Protein AF-A0A821IGG0-F1 (afdb_monomer_lite)

Secondary structure (DSSP, 8-state):
----------------TTSTT---EEEEEEETTEEEEEEES--SS---HHHHHHHHHHHHHHHHHHH--S-HHHHHHHHHHHTTS--

Foldseek 3Di:
DDDDPPPPPDDDPPPPVQVPPFPKDKDWDQDPVGIDIDIDDDRSHDDDVVVVLVVVLVVQLVVCVVVDPDDSVVSSVVSVVVVVPPD

Radius of gyration: 17.82 Å; chains: 1; bounding box: 56×34×37 Å

Sequence (87 aa):
MQYSQQEHLYQSIENPAGDAGCRSFIYISIDSNGYKGSNYAEHNHPPNYQRTKRLLVLQKVKDRVLLEPTPVTRIIEDEYIKKQFEH

pLDDT: mean 70.76, std 18.77, range [28.94, 92.0]

Organism: NCBI:txid392032

Structure (mmCIF, N/CA/C/O backbone):
data_AF-A0A821IGG0-F1
#
_entry.id   AF-A0A821IGG0-F1
#
loop_
_atom_site.group_PDB
_atom_site.id
_atom_site.type_symbol
_atom_site.label_atom_id
_atom_site.label_alt_id
_atom_site.label_comp_id
_atom_site.label_asym_id
_atom_site.label_entity_id
_atom_site.label_seq_id
_atom_site.pdbx_PDB_ins_code
_atom_site.Cartn_x
_atom_site.Cartn_y
_atom_site.Cartn_z
_atom_site.occupancy
_atom_site.B_iso_or_equiv
_atom_site.auth_seq_id
_atom_site.auth_comp_id
_atom_site.auth_asym_id
_atom_site.auth_atom_id
_atom_site.pdbx_PDB_model_num
ATOM 1 N N . MET A 1 1 ? -35.064 -4.008 8.198 1.00 43.22 1 MET A N 1
ATOM 2 C CA . MET A 1 1 ? -33.852 -4.597 7.593 1.00 43.22 1 MET A CA 1
ATOM 3 C C . MET A 1 1 ? -33.827 -4.192 6.136 1.00 43.22 1 MET A C 1
ATOM 5 O O . MET A 1 1 ? -34.776 -4.544 5.455 1.00 43.22 1 MET A O 1
ATOM 9 N N . GLN A 1 2 ? -32.810 -3.466 5.674 1.00 30.44 2 GLN A N 1
ATOM 10 C CA . GLN A 1 2 ? -32.323 -3.555 4.293 1.00 30.44 2 GLN A CA 1
ATOM 11 C C . GLN A 1 2 ? -30.999 -2.794 4.195 1.00 30.44 2 GLN A C 1
ATOM 13 O O . GLN A 1 2 ? -30.895 -1.637 4.592 1.00 30.44 2 GLN A O 1
ATOM 18 N N . TYR A 1 3 ? -29.971 -3.537 3.797 1.00 28.94 3 TYR A N 1
ATOM 19 C CA . TYR A 1 3 ? -28.567 -3.162 3.827 1.00 28.94 3 TYR A CA 1
ATOM 20 C C . TYR A 1 3 ? -28.181 -2.259 2.650 1.00 28.94 3 TYR A C 1
ATOM 22 O O . TYR A 1 3 ? -28.543 -2.523 1.509 1.00 28.94 3 TYR A O 1
ATOM 30 N N . SER A 1 4 ? -27.390 -1.245 3.004 1.00 37.06 4 SER A N 1
ATOM 31 C CA . SER A 1 4 ? -26.226 -0.678 2.315 1.00 37.06 4 SER A CA 1
ATOM 32 C C . SER A 1 4 ? -26.304 -0.400 0.812 1.00 37.06 4 SER A C 1
ATOM 34 O O . SER A 1 4 ? -26.145 -1.290 -0.023 1.00 37.06 4 SER A O 1
ATOM 36 N N . GLN A 1 5 ? -26.330 0.894 0.492 1.00 36.94 5 GLN A N 1
ATOM 37 C CA . GLN A 1 5 ? -25.684 1.427 -0.702 1.00 36.94 5 GLN A CA 1
ATOM 38 C C . GLN A 1 5 ? -24.187 1.077 -0.623 1.00 36.94 5 GLN A C 1
ATOM 40 O O . GLN A 1 5 ? -23.426 1.706 0.106 1.00 36.94 5 GLN A O 1
ATOM 45 N N . GLN A 1 6 ? -23.775 0.005 -1.300 1.00 34.88 6 GLN A N 1
ATOM 46 C CA . GLN A 1 6 ? -22.367 -0.243 -1.581 1.00 34.88 6 GLN A CA 1
ATOM 47 C C . GLN A 1 6 ? -21.940 0.796 -2.614 1.00 34.88 6 GLN A C 1
ATOM 49 O O . GLN A 1 6 ? -22.281 0.698 -3.791 1.00 34.88 6 GLN A O 1
ATOM 54 N N . GLU A 1 7 ? -21.235 1.827 -2.160 1.00 36.56 7 GLU A N 1
ATOM 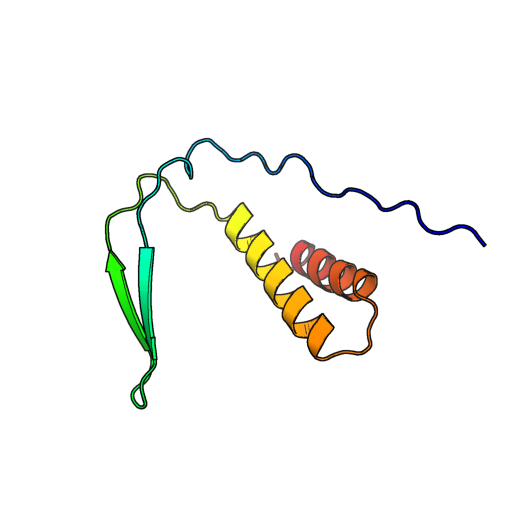55 C CA . GLU A 1 7 ? -20.539 2.754 -3.039 1.00 36.56 7 GLU A CA 1
ATOM 56 C C . GLU A 1 7 ? -19.461 1.973 -3.792 1.00 36.56 7 GLU A C 1
ATOM 58 O O . GLU A 1 7 ? -18.416 1.596 -3.260 1.00 36.56 7 GLU A O 1
ATOM 63 N N . HIS A 1 8 ? -19.750 1.680 -5.056 1.00 35.00 8 HIS A N 1
ATOM 64 C CA . HIS A 1 8 ? -18.781 1.186 -6.016 1.00 35.00 8 HIS A CA 1
ATOM 65 C C . HIS A 1 8 ? -17.766 2.301 -6.303 1.00 35.00 8 HIS A C 1
ATOM 67 O O . HIS A 1 8 ? -17.843 2.984 -7.321 1.00 35.00 8 HIS A O 1
ATOM 73 N N . LEU A 1 9 ? -16.779 2.478 -5.421 1.00 32.78 9 LEU A N 1
ATOM 74 C CA . LEU A 1 9 ? -15.604 3.315 -5.673 1.00 32.78 9 LEU A CA 1
ATOM 75 C C . LEU A 1 9 ? -14.587 2.552 -6.545 1.00 32.78 9 LEU A C 1
ATOM 77 O O . LEU A 1 9 ? -13.421 2.384 -6.199 1.00 32.78 9 LEU A O 1
ATOM 81 N N . TYR A 1 10 ? -15.059 2.020 -7.671 1.00 40.66 10 TYR A N 1
ATOM 82 C CA . TYR A 1 10 ? -14.261 1.291 -8.652 1.00 40.66 10 TYR A CA 1
ATOM 83 C C . TYR A 1 10 ? -14.562 1.855 -10.036 1.00 40.66 10 TYR A C 1
ATOM 85 O O . TYR A 1 10 ? -15.200 1.198 -10.849 1.00 40.66 10 TYR A O 1
ATOM 93 N N . GLN A 1 11 ? -14.106 3.073 -10.335 1.00 37.81 11 GLN A N 1
ATOM 94 C CA . GLN A 1 11 ? -13.842 3.423 -11.729 1.00 37.81 11 GLN A CA 1
ATOM 95 C C . GLN A 1 11 ? -12.945 4.645 -11.893 1.00 37.81 11 GLN A C 1
ATOM 97 O O . GLN A 1 11 ? -12.959 5.581 -11.102 1.00 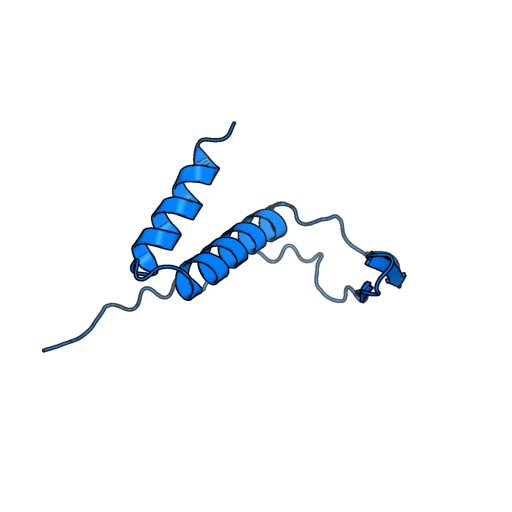37.81 11 GLN A O 1
ATOM 102 N N . SER A 1 12 ? -12.146 4.565 -12.958 1.00 33.88 12 SER A N 1
ATOM 103 C CA . SER A 1 12 ? -11.217 5.565 -13.484 1.00 33.88 12 SER A CA 1
ATOM 104 C C . SER A 1 12 ? -10.071 5.979 -12.560 1.00 33.88 12 SER A C 1
ATOM 106 O O . SER A 1 12 ? -9.863 7.153 -12.274 1.00 33.88 12 SER A O 1
ATOM 108 N N . ILE A 1 13 ? -9.216 5.025 -12.188 1.00 42.53 13 ILE A N 1
ATOM 109 C CA . ILE A 1 13 ? -7.793 5.366 -12.224 1.00 42.53 13 ILE A CA 1
ATOM 110 C C . ILE A 1 13 ? -7.457 5.327 -13.705 1.00 42.53 13 ILE A C 1
ATOM 112 O O . ILE A 1 13 ? -7.413 4.245 -14.285 1.00 42.53 13 ILE A O 1
ATOM 116 N N . GLU A 1 14 ? -7.330 6.495 -14.327 1.00 43.16 14 GLU A N 1
ATOM 117 C CA . GLU A 1 14 ? -6.631 6.618 -15.599 1.00 43.16 14 GLU A CA 1
ATOM 118 C C . GLU A 1 14 ? -5.367 5.7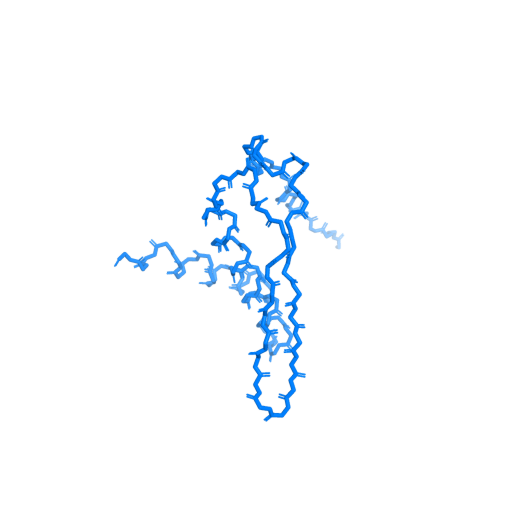64 -15.471 1.00 43.16 14 GLU A C 1
ATOM 120 O O . GLU A 1 14 ? -4.493 6.052 -14.655 1.00 43.16 14 GLU A O 1
ATOM 125 N N . ASN A 1 15 ? -5.324 4.635 -16.174 1.00 46.91 15 ASN A N 1
ATOM 126 C CA . ASN A 1 15 ? -4.064 4.007 -16.500 1.00 46.91 15 ASN A CA 1
ATOM 127 C C . ASN A 1 15 ? -3.537 4.895 -17.623 1.00 46.91 15 ASN A C 1
ATOM 129 O O . ASN A 1 15 ? -3.974 4.697 -18.763 1.00 46.91 15 ASN A O 1
ATOM 133 N N . PRO A 1 16 ? -2.669 5.900 -17.365 1.00 48.84 16 PRO A N 1
ATOM 134 C CA . PRO A 1 16 ? -1.900 6.439 -18.468 1.00 48.84 16 PRO A CA 1
ATOM 135 C C . PRO A 1 16 ? -1.233 5.221 -19.099 1.00 48.84 16 PRO A C 1
ATOM 137 O O . PRO A 1 16 ? -0.765 4.336 -18.383 1.00 48.84 16 PRO A O 1
ATOM 140 N N . ALA A 1 17 ? -1.272 5.129 -20.420 1.00 50.94 17 ALA A N 1
ATOM 141 C CA . ALA A 1 17 ? -0.924 3.948 -21.206 1.00 50.94 17 ALA A CA 1
ATOM 142 C C . ALA A 1 17 ? 0.509 3.378 -20.995 1.00 50.94 17 ALA A C 1
ATOM 144 O O . ALA A 1 17 ? 0.939 2.530 -21.766 1.00 50.94 17 ALA A O 1
ATOM 145 N N . GLY A 1 18 ? 1.253 3.821 -19.975 1.00 54.03 18 GLY A N 1
ATOM 146 C CA . GLY A 1 18 ? 2.630 3.454 -19.664 1.00 54.03 18 GLY A CA 1
ATOM 147 C C . GLY A 1 18 ? 2.827 2.105 -18.965 1.00 54.03 18 GLY A C 1
ATOM 148 O O . GLY A 1 18 ? 3.846 1.474 -19.204 1.00 54.03 18 GLY A O 1
ATOM 149 N N . ASP A 1 19 ? 1.884 1.599 -18.163 1.00 60.38 19 ASP A N 1
ATOM 150 C CA . ASP A 1 19 ? 2.103 0.317 -17.456 1.00 60.38 19 ASP A CA 1
ATOM 151 C C . ASP A 1 19 ? 1.839 -0.909 -18.367 1.00 60.38 19 ASP A C 1
ATOM 153 O O . ASP A 1 19 ? 2.245 -2.034 -18.058 1.00 60.38 19 ASP A O 1
ATOM 157 N N . ALA A 1 20 ? 1.157 -0.715 -19.503 1.00 66.19 20 ALA A N 1
ATOM 158 C CA . ALA A 1 20 ? 0.768 -1.795 -20.404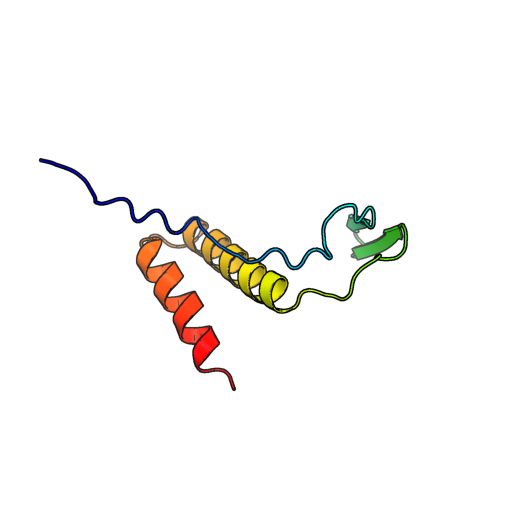 1.00 66.19 20 ALA A CA 1
ATOM 159 C C . ALA A 1 20 ? 2.002 -2.444 -21.056 1.00 66.19 20 ALA A C 1
ATOM 161 O O . ALA A 1 20 ? 2.716 -1.833 -21.848 1.00 66.19 20 ALA A O 1
ATOM 162 N N . GLY A 1 21 ? 2.247 -3.713 -20.726 1.00 70.94 21 GLY A N 1
ATOM 163 C CA . GLY A 1 21 ? 3.357 -4.485 -21.289 1.00 70.94 21 GLY A CA 1
ATOM 164 C C . GLY A 1 21 ? 4.706 -4.284 -20.596 1.00 70.94 21 GLY A C 1
ATOM 165 O O . GLY A 1 21 ? 5.702 -4.806 -21.099 1.00 70.94 21 GLY A O 1
ATOM 166 N N . CYS A 1 22 ? 4.761 -3.597 -19.448 1.00 76.50 22 CYS A N 1
ATOM 167 C CA . CYS A 1 22 ? 5.974 -3.567 -18.634 1.00 76.50 22 CYS A CA 1
ATOM 168 C C . CYS A 1 22 ? 6.279 -4.966 -18.082 1.00 76.50 22 CYS A C 1
ATOM 170 O O . CYS A 1 22 ? 5.442 -5.587 -17.428 1.00 76.50 22 CYS A O 1
ATOM 172 N N . ARG A 1 23 ? 7.485 -5.468 -18.365 1.00 78.44 23 ARG A N 1
ATOM 173 C CA . ARG A 1 23 ? 7.973 -6.780 -17.903 1.00 78.44 23 ARG A CA 1
ATOM 174 C C . ARG A 1 23 ? 9.095 -6.663 -16.872 1.00 78.44 23 ARG A C 1
ATOM 176 O O . ARG A 1 23 ? 9.721 -7.670 -16.557 1.00 78.44 23 ARG A O 1
ATOM 183 N N . SER A 1 24 ? 9.359 -5.452 -16.381 1.00 77.50 24 SER A N 1
ATOM 184 C CA . SER A 1 24 ? 10.306 -5.242 -15.289 1.00 77.50 24 SER A CA 1
ATOM 185 C C . SER A 1 24 ? 9.757 -5.866 -14.008 1.00 77.50 24 SER A C 1
ATOM 187 O O . SER A 1 24 ? 8.582 -5.689 -13.670 1.00 77.50 24 SER A O 1
ATOM 189 N N . PHE A 1 25 ? 10.607 -6.597 -13.296 1.00 78.19 25 PHE A N 1
ATOM 190 C CA . PHE A 1 25 ? 10.305 -7.123 -11.972 1.00 78.19 25 PHE A CA 1
ATOM 191 C C . PHE A 1 25 ? 11.537 -7.040 -11.075 1.00 78.19 25 PHE A C 1
ATOM 193 O O . PHE A 1 25 ? 12.678 -6.997 -11.536 1.00 78.19 25 PHE A O 1
ATOM 200 N N . ILE A 1 26 ? 11.290 -7.031 -9.769 1.00 78.50 26 ILE A N 1
ATOM 201 C CA . ILE A 1 26 ? 12.336 -7.031 -8.751 1.00 78.50 26 ILE A CA 1
ATOM 202 C C . ILE A 1 26 ? 12.285 -8.380 -8.050 1.00 78.50 26 ILE A C 1
ATOM 204 O O . ILE A 1 26 ? 11.226 -8.796 -7.576 1.00 78.50 26 ILE A O 1
ATOM 208 N N . TYR A 1 27 ? 13.425 -9.059 -7.980 1.00 75.81 27 TYR A N 1
ATOM 209 C CA . TYR A 1 27 ? 13.587 -10.212 -7.109 1.00 75.81 27 TYR A CA 1
ATOM 210 C C . TYR A 1 27 ? 14.116 -9.737 -5.761 1.00 75.81 27 TYR A C 1
ATOM 212 O O . TYR A 1 27 ? 15.130 -9.044 -5.699 1.00 75.81 27 TYR A O 1
ATOM 220 N N . ILE A 1 28 ? 13.419 -10.109 -4.692 1.00 81.94 28 ILE A N 1
ATOM 221 C CA . ILE A 1 28 ? 13.765 -9.749 -3.321 1.00 81.94 28 ILE A CA 1
ATOM 222 C C . ILE A 1 28 ? 13.973 -11.038 -2.527 1.00 81.94 28 ILE A C 1
ATOM 224 O O . ILE A 1 28 ? 13.026 -11.803 -2.347 1.00 81.94 28 ILE A O 1
ATOM 228 N N . SER A 1 29 ? 15.189 -11.261 -2.026 1.00 79.81 29 SER A N 1
ATOM 229 C CA . SER A 1 29 ? 15.483 -12.322 -1.056 1.00 79.81 29 SER A CA 1
ATOM 230 C C . SER A 1 29 ? 15.802 -11.719 0.306 1.00 79.81 29 SER A C 1
ATOM 232 O O . SER A 1 29 ? 16.580 -10.766 0.396 1.00 79.81 29 SER A O 1
ATOM 234 N N . ILE A 1 30 ? 15.227 -12.301 1.356 1.00 85.44 30 ILE A N 1
ATOM 235 C CA . ILE A 1 30 ? 15.470 -11.909 2.745 1.00 85.44 30 ILE A CA 1
ATOM 236 C C . ILE A 1 30 ? 16.221 -13.053 3.422 1.00 85.44 30 ILE A C 1
ATOM 238 O O . ILE A 1 30 ? 15.719 -14.177 3.466 1.00 85.44 30 ILE A O 1
ATOM 242 N N . ASP A 1 31 ? 17.417 -12.763 3.930 1.00 83.31 31 ASP A N 1
ATOM 243 C CA . ASP A 1 31 ? 18.221 -13.689 4.728 1.00 83.31 31 ASP A CA 1
ATOM 244 C C . ASP A 1 31 ? 18.618 -13.054 6.075 1.00 83.31 31 ASP A C 1
ATOM 246 O O . ASP A 1 31 ? 18.237 -11.925 6.394 1.00 83.31 31 ASP A O 1
ATOM 250 N N . SER A 1 32 ? 19.364 -13.790 6.904 1.00 80.62 32 SER A N 1
ATOM 251 C CA . SER A 1 32 ? 19.812 -13.319 8.223 1.00 80.62 32 SER A CA 1
ATOM 252 C C . SER A 1 32 ? 20.733 -12.093 8.172 1.00 80.62 32 SER A C 1
ATOM 254 O O . SER A 1 32 ? 20.938 -11.451 9.198 1.00 80.62 32 SER A O 1
ATOM 256 N N . ASN A 1 33 ? 21.290 -11.768 7.002 1.00 79.69 33 ASN A N 1
ATOM 257 C CA . ASN A 1 33 ? 22.157 -10.616 6.768 1.00 79.69 33 ASN A CA 1
ATOM 258 C C . ASN A 1 33 ? 21.403 -9.438 6.121 1.00 79.69 33 ASN A C 1
ATOM 260 O O . ASN A 1 33 ? 22.019 -8.416 5.813 1.00 79.69 33 ASN A O 1
ATOM 264 N N . GLY A 1 34 ? 20.084 -9.555 5.933 1.00 76.81 34 GLY A N 1
ATOM 265 C CA . GLY A 1 34 ? 19.207 -8.481 5.479 1.00 76.81 34 GLY A CA 1
ATOM 266 C C . GLY A 1 34 ? 18.565 -8.732 4.113 1.00 76.81 34 GLY A C 1
ATOM 267 O O . GLY A 1 34 ? 18.292 -9.860 3.706 1.00 76.81 34 GLY A O 1
ATOM 268 N N . TYR A 1 35 ? 18.258 -7.636 3.421 1.00 77.31 35 TYR A N 1
ATOM 269 C CA . TYR A 1 35 ? 17.596 -7.627 2.118 1.00 77.31 35 TYR A CA 1
ATOM 270 C C . TYR A 1 35 ? 18.627 -7.624 0.982 1.00 77.31 35 TYR A C 1
ATOM 272 O O . TYR A 1 35 ? 19.506 -6.760 0.941 1.00 77.31 35 TYR A O 1
ATOM 280 N N . LYS A 1 36 ? 18.474 -8.537 0.016 1.00 70.94 36 LYS A N 1
ATOM 281 C CA . LYS A 1 36 ? 19.148 -8.466 -1.288 1.00 70.94 36 LYS A CA 1
ATOM 282 C C . LYS A 1 36 ? 18.106 -8.361 -2.393 1.00 70.94 36 LYS A C 1
ATOM 284 O O . LYS A 1 36 ? 17.228 -9.215 -2.506 1.00 70.94 36 LYS A O 1
ATOM 289 N N . GLY A 1 37 ? 18.225 -7.311 -3.199 1.00 70.56 37 GLY A N 1
ATOM 290 C CA . GLY A 1 37 ? 17.368 -7.068 -4.351 1.00 70.56 37 GLY A CA 1
ATOM 291 C C . GLY A 1 37 ? 18.149 -7.097 -5.655 1.00 70.56 37 GLY A C 1
ATOM 292 O O . GLY A 1 37 ? 19.263 -6.576 -5.717 1.00 70.56 37 GLY A O 1
ATOM 293 N N . SER A 1 38 ? 17.555 -7.661 -6.701 1.00 70.12 38 SER A N 1
ATOM 294 C CA . SER A 1 38 ? 18.027 -7.503 -8.076 1.00 70.12 38 SER A CA 1
ATOM 295 C C . SER A 1 38 ? 16.883 -7.047 -8.977 1.00 70.12 38 SER A C 1
ATOM 297 O O . SER A 1 38 ? 15.761 -7.549 -8.895 1.00 70.12 38 SER A O 1
ATOM 299 N N . ASN A 1 39 ? 17.174 -6.068 -9.833 1.00 71.31 39 ASN A N 1
ATOM 300 C CA . ASN A 1 39 ? 16.238 -5.592 -10.845 1.00 71.31 39 ASN A CA 1
ATOM 301 C C . ASN A 1 39 ? 16.450 -6.402 -12.119 1.00 71.31 39 ASN A C 1
ATOM 303 O O . ASN A 1 39 ? 17.586 -6.535 -12.583 1.00 71.31 39 ASN A O 1
ATOM 307 N N . TYR A 1 40 ? 15.367 -6.924 -12.686 1.00 63.72 40 TYR A N 1
ATOM 308 C CA . TYR A 1 40 ? 15.407 -7.626 -13.957 1.00 63.72 40 TYR A CA 1
ATOM 309 C C . TYR A 1 40 ? 14.625 -6.834 -15.004 1.00 63.72 40 TYR A C 1
ATOM 311 O O . TYR A 1 40 ? 13.414 -6.662 -14.880 1.00 63.72 40 TYR A O 1
ATOM 319 N N . ALA A 1 41 ? 15.347 -6.407 -16.044 1.00 72.38 41 ALA A N 1
ATOM 320 C CA . ALA A 1 41 ? 14.893 -5.558 -17.147 1.00 72.38 41 ALA A CA 1
ATOM 321 C C . ALA A 1 41 ? 14.597 -4.090 -16.783 1.00 72.38 41 ALA A C 1
ATOM 323 O O . ALA A 1 41 ? 14.261 -3.738 -15.655 1.00 72.38 41 ALA A O 1
ATOM 324 N N . GLU A 1 42 ? 14.748 -3.218 -17.779 1.00 79.94 42 GLU A N 1
ATOM 325 C CA . GLU A 1 42 ? 14.433 -1.796 -17.658 1.00 79.94 42 GLU A CA 1
ATOM 326 C C . GLU A 1 42 ? 12.925 -1.554 -17.798 1.00 79.94 42 GLU A C 1
ATOM 328 O O . GLU A 1 42 ? 12.217 -2.264 -18.519 1.00 79.94 42 GLU A O 1
ATOM 333 N N . HIS A 1 43 ? 12.422 -0.527 -17.111 1.00 79.56 43 HIS A N 1
ATOM 334 C CA . HIS A 1 43 ? 11.048 -0.076 -17.296 1.00 79.56 43 HIS A CA 1
ATOM 335 C C . HIS A 1 43 ? 10.911 0.640 -18.642 1.00 79.56 43 HIS A C 1
ATOM 337 O O . HIS A 1 43 ? 11.709 1.506 -18.984 1.00 79.56 43 HIS A O 1
ATOM 343 N N . ASN A 1 44 ? 9.844 0.335 -19.375 1.00 82.50 44 ASN A N 1
ATOM 344 C CA . ASN A 1 44 ? 9.472 1.029 -20.610 1.00 82.50 44 ASN A CA 1
ATOM 345 C C . ASN A 1 44 ? 8.597 2.272 -20.357 1.00 82.50 44 ASN A C 1
ATOM 347 O O . ASN A 1 44 ? 8.000 2.810 -21.287 1.00 82.50 44 ASN A O 1
ATOM 351 N N . HIS A 1 45 ? 8.490 2.712 -19.104 1.00 79.50 45 HIS A N 1
ATOM 352 C CA . HIS A 1 45 ? 7.657 3.832 -18.694 1.00 79.50 45 HIS A CA 1
ATOM 353 C C . HIS A 1 45 ? 8.284 4.584 -17.516 1.00 79.50 45 HIS A C 1
ATOM 355 O O . HIS A 1 45 ? 9.038 4.000 -16.731 1.00 79.50 45 HIS A O 1
ATOM 361 N N . PRO A 1 46 ? 7.954 5.876 -17.344 1.00 80.81 46 PRO A N 1
ATOM 362 C CA . PRO A 1 46 ? 8.337 6.607 -16.149 1.00 80.81 46 PRO A CA 1
ATOM 363 C C . PRO A 1 46 ? 7.590 6.078 -14.909 1.00 80.81 46 PRO A C 1
ATOM 365 O O . PRO A 1 46 ? 6.507 5.492 -15.029 1.00 80.81 46 PRO A O 1
ATOM 368 N N . PRO A 1 47 ? 8.121 6.303 -13.695 1.00 79.56 47 PRO A N 1
ATOM 369 C CA . PRO A 1 47 ? 7.428 5.949 -12.462 1.00 79.56 47 PRO A CA 1
ATOM 370 C C . PRO A 1 47 ? 6.073 6.660 -12.328 1.00 79.56 47 PRO A C 1
ATOM 372 O O . PRO A 1 47 ? 5.977 7.881 -12.460 1.00 79.56 47 PRO A O 1
ATOM 375 N N . ASN A 1 48 ? 5.023 5.911 -11.984 1.00 82.56 48 ASN A N 1
ATOM 376 C CA . ASN A 1 48 ? 3.709 6.478 -11.683 1.00 82.56 48 ASN A CA 1
ATOM 377 C C . ASN A 1 48 ? 3.582 6.798 -10.183 1.00 82.56 48 ASN A C 1
ATOM 379 O O . ASN A 1 48 ? 3.057 6.010 -9.391 1.00 82.56 48 ASN A O 1
ATOM 383 N N . TYR A 1 49 ? 4.052 7.981 -9.780 1.00 80.56 49 TYR A N 1
ATOM 384 C CA . TYR A 1 49 ? 4.045 8.401 -8.374 1.00 80.56 49 TYR A CA 1
ATOM 385 C C . TYR A 1 49 ? 2.641 8.524 -7.768 1.00 80.56 49 TYR A C 1
ATOM 387 O O . TYR A 1 49 ? 2.477 8.312 -6.565 1.00 80.56 49 TYR A O 1
ATOM 395 N N . GLN A 1 50 ? 1.618 8.835 -8.570 1.00 79.00 50 GLN A N 1
ATOM 396 C CA . GLN A 1 50 ? 0.237 8.885 -8.083 1.00 79.00 50 GLN A CA 1
ATOM 397 C C . GLN A 1 50 ? -0.255 7.490 -7.693 1.00 79.00 50 GLN A C 1
ATOM 399 O O . GLN A 1 50 ? -0.804 7.307 -6.603 1.00 79.00 50 GLN A O 1
ATOM 404 N N . ARG A 1 51 ? 0.007 6.488 -8.542 1.00 80.38 51 ARG A N 1
ATOM 405 C CA . ARG A 1 51 ? -0.287 5.085 -8.242 1.00 80.38 51 ARG A CA 1
ATOM 406 C C . ARG A 1 51 ? 0.475 4.618 -7.004 1.00 80.38 51 ARG A C 1
ATOM 408 O O . ARG A 1 51 ? -0.143 4.053 -6.106 1.00 80.38 51 ARG A O 1
ATOM 415 N N . THR A 1 52 ? 1.767 4.930 -6.897 1.00 81.75 52 THR A N 1
ATOM 416 C CA . THR A 1 52 ? 2.573 4.602 -5.709 1.00 81.75 52 THR A CA 1
ATOM 417 C C . THR A 1 52 ? 1.976 5.194 -4.433 1.00 81.75 52 THR A C 1
ATOM 419 O O . THR A 1 52 ? 1.779 4.476 -3.454 1.00 81.75 52 THR A O 1
ATOM 422 N N . LYS A 1 53 ? 1.615 6.486 -4.434 1.00 82.12 53 LYS A N 1
ATOM 423 C CA . LYS A 1 53 ? 1.001 7.139 -3.265 1.00 82.12 53 LYS A CA 1
ATOM 424 C C . LYS A 1 53 ? -0.298 6.452 -2.836 1.00 82.12 53 LYS A C 1
ATOM 426 O O . LYS A 1 53 ? -0.487 6.250 -1.636 1.00 82.12 53 LYS A O 1
ATOM 431 N N . ARG A 1 54 ? -1.151 6.072 -3.795 1.00 81.81 54 ARG A N 1
ATOM 432 C CA . ARG A 1 54 ? -2.412 5.351 -3.543 1.00 81.81 54 ARG A CA 1
ATOM 433 C C . ARG A 1 54 ? -2.168 3.952 -2.979 1.00 81.81 54 ARG A C 1
ATOM 435 O O . ARG A 1 54 ? -2.776 3.599 -1.975 1.00 81.81 54 ARG A O 1
ATOM 442 N N . LEU A 1 55 ? -1.240 3.190 -3.561 1.00 84.12 55 LEU A N 1
ATOM 443 C CA . LEU A 1 55 ? -0.878 1.856 -3.065 1.00 84.12 55 LEU A CA 1
ATOM 444 C C . LEU A 1 55 ? -0.341 1.905 -1.630 1.00 84.12 55 LEU A C 1
ATOM 446 O O . LEU A 1 55 ? -0.706 1.062 -0.819 1.00 84.12 55 LEU A O 1
ATOM 450 N N . LEU A 1 56 ? 0.451 2.925 -1.286 1.00 85.44 56 LEU A N 1
ATOM 451 C CA . LEU A 1 56 ? 0.923 3.121 0.088 1.00 85.44 56 LEU A CA 1
ATOM 452 C C . LEU A 1 56 ? -0.222 3.393 1.072 1.00 85.44 56 LEU A C 1
ATOM 454 O O . LEU A 1 56 ? -0.174 2.906 2.196 1.00 85.44 56 LEU A O 1
ATOM 458 N N . VAL A 1 57 ? -1.242 4.165 0.676 1.00 85.69 57 VAL A N 1
ATOM 459 C CA . VAL A 1 57 ? -2.436 4.378 1.517 1.00 85.69 57 VAL A CA 1
ATOM 460 C C . VAL A 1 57 ? -3.186 3.064 1.710 1.00 85.69 57 VAL A C 1
ATOM 462 O O . VAL A 1 57 ? -3.493 2.701 2.839 1.00 85.69 57 VAL A O 1
ATOM 465 N N . LEU A 1 58 ? -3.414 2.310 0.631 1.00 85.94 58 LEU A N 1
ATOM 466 C CA . LEU A 1 58 ? -4.088 1.012 0.707 1.00 85.94 58 LEU A CA 1
ATOM 467 C C . LEU A 1 58 ? -3.340 0.016 1.598 1.00 85.94 58 LEU A C 1
ATOM 469 O O . LEU A 1 58 ? -3.976 -0.697 2.370 1.00 85.94 58 LEU A O 1
ATOM 473 N N . GLN A 1 59 ? -2.007 -0.010 1.526 1.00 88.06 59 GLN A N 1
ATOM 474 C CA . GLN A 1 59 ? -1.195 -0.861 2.391 1.00 88.06 59 GLN A CA 1
ATOM 475 C C . GLN A 1 59 ? -1.377 -0.486 3.868 1.00 88.06 59 GLN A C 1
ATOM 477 O O . GLN A 1 59 ? -1.671 -1.362 4.673 1.00 88.06 59 GLN A O 1
ATOM 482 N N . LYS A 1 60 ? -1.316 0.809 4.213 1.00 87.25 60 LYS A N 1
ATOM 483 C CA . LYS A 1 60 ? -1.553 1.271 5.592 1.00 87.25 60 LYS A CA 1
ATOM 484 C C . LYS A 1 60 ? -2.951 0.922 6.098 1.00 87.25 60 LYS A C 1
ATOM 486 O O . LYS A 1 60 ? -3.091 0.455 7.224 1.00 87.25 60 LYS A O 1
ATOM 491 N N . VAL A 1 61 ? -3.979 1.114 5.268 1.00 87.94 61 VAL A N 1
ATOM 492 C CA . VAL A 1 61 ? -5.356 0.729 5.613 1.00 87.94 61 VAL A CA 1
ATOM 493 C C . VAL A 1 61 ? -5.427 -0.771 5.892 1.00 87.94 61 VAL A C 1
ATOM 495 O O . VAL A 1 61 ? -5.989 -1.174 6.906 1.00 87.94 61 VAL A O 1
ATOM 498 N N . LYS A 1 62 ? -4.824 -1.601 5.032 1.00 89.31 62 LYS A N 1
ATOM 499 C CA . LYS A 1 62 ? -4.791 -3.058 5.207 1.00 89.31 62 LYS A CA 1
ATOM 500 C C . LYS A 1 62 ? -4.106 -3.458 6.515 1.00 89.31 62 LYS A C 1
ATOM 502 O O . LYS A 1 62 ? -4.646 -4.293 7.234 1.00 89.31 62 LYS A O 1
ATOM 507 N N . ASP A 1 63 ? -2.963 -2.855 6.826 1.00 92.00 63 ASP A N 1
ATOM 508 C CA . ASP A 1 63 ? -2.217 -3.146 8.053 1.00 92.00 63 ASP A CA 1
ATOM 509 C C . ASP A 1 63 ? -3.039 -2.778 9.298 1.00 92.00 63 ASP A C 1
ATOM 511 O O . ASP A 1 63 ? -3.140 -3.570 10.233 1.00 92.00 63 ASP A O 1
ATOM 515 N N . ARG A 1 64 ? -3.705 -1.616 9.286 1.00 91.69 64 ARG A N 1
ATOM 516 C CA . ARG A 1 64 ? -4.532 -1.150 10.410 1.00 91.69 64 ARG A CA 1
ATOM 517 C C . ARG A 1 64 ? -5.799 -1.973 10.604 1.00 91.69 64 ARG A C 1
ATOM 519 O O . ARG A 1 64 ? -6.119 -2.309 11.735 1.00 91.69 64 ARG A O 1
ATOM 526 N N . VAL A 1 65 ? -6.492 -2.357 9.530 1.00 91.81 65 VAL A N 1
ATOM 527 C CA . VAL A 1 65 ? -7.707 -3.195 9.619 1.00 91.81 65 VAL A CA 1
ATOM 528 C C . VAL A 1 65 ? -7.422 -4.547 10.283 1.00 91.81 65 VAL A C 1
ATOM 530 O O . VAL A 1 65 ? -8.299 -5.106 10.934 1.00 91.81 65 VAL A O 1
ATOM 533 N N . LEU A 1 66 ? -6.208 -5.083 10.129 1.00 88.38 66 LEU A N 1
ATOM 534 C CA . LEU A 1 66 ? -5.811 -6.349 10.753 1.00 88.38 66 LEU A CA 1
ATOM 535 C C . LEU A 1 66 ? -5.430 -6.208 12.234 1.00 88.38 66 LEU A C 1
ATOM 537 O O . LEU A 1 66 ? -5.456 -7.201 12.958 1.00 88.38 66 LEU A O 1
ATOM 541 N N . LEU A 1 67 ? -5.052 -5.006 12.676 1.00 91.88 67 LEU A N 1
ATOM 542 C CA . LEU A 1 67 ? -4.510 -4.745 14.014 1.00 91.88 67 LEU A CA 1
ATOM 543 C C . LEU A 1 67 ? -5.493 -4.018 14.934 1.00 91.88 67 LEU A C 1
ATOM 545 O O . LEU A 1 67 ? -5.398 -4.133 16.155 1.00 91.88 67 LEU A O 1
ATOM 549 N N . GLU A 1 68 ? -6.426 -3.263 14.364 1.00 90.75 68 GLU A N 1
ATOM 550 C CA . GLU A 1 68 ? -7.348 -2.406 15.093 1.00 90.75 68 GLU A CA 1
ATOM 551 C C . GLU A 1 68 ? -8.791 -2.908 14.949 1.00 90.75 68 GLU A C 1
ATOM 553 O O . GLU A 1 68 ? -9.214 -3.279 13.856 1.00 90.75 68 GLU A O 1
ATOM 558 N N . PRO A 1 69 ? -9.610 -2.834 16.014 1.00 90.75 69 PRO A N 1
ATOM 559 C CA . PRO A 1 69 ? -11.049 -3.078 15.917 1.00 90.75 69 PRO A CA 1
ATOM 560 C C . PRO A 1 69 ? -11.806 -1.916 15.241 1.00 90.75 69 PRO A C 1
ATOM 562 O O . PRO A 1 69 ? -13.029 -1.966 15.106 1.00 90.75 69 PRO A O 1
ATOM 565 N N . THR A 1 70 ? -11.102 -0.845 14.857 1.00 91.31 70 THR A N 1
ATOM 566 C CA . THR A 1 70 ? -11.665 0.341 14.210 1.00 91.31 70 THR A CA 1
ATOM 567 C C . THR A 1 70 ? -12.331 -0.038 12.879 1.00 91.31 70 THR A C 1
ATOM 569 O O . THR A 1 70 ? -11.725 -0.741 12.068 1.00 91.31 70 THR A O 1
ATOM 572 N N . PRO A 1 71 ? -13.555 0.444 12.588 1.00 91.50 71 PRO A N 1
ATOM 573 C CA . PRO A 1 71 ? -14.201 0.195 11.303 1.00 91.50 71 PRO A CA 1
ATOM 574 C C . PRO A 1 71 ? -13.353 0.674 10.118 1.00 91.50 71 PRO A C 1
ATOM 576 O O . PRO A 1 71 ? -12.814 1.782 10.136 1.00 91.50 71 PRO A O 1
ATOM 579 N N . VAL A 1 72 ? -13.302 -0.128 9.049 1.00 85.94 72 VAL A N 1
ATOM 580 C CA . VAL A 1 72 ? -12.486 0.153 7.852 1.00 85.94 72 VAL A CA 1
ATOM 581 C C . VAL A 1 72 ? -12.762 1.528 7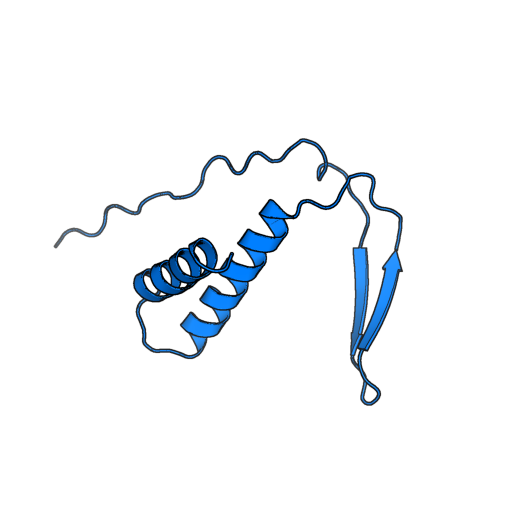.235 1.00 85.94 72 VAL A C 1
ATOM 583 O O . VAL A 1 72 ? -11.839 2.183 6.766 1.00 85.94 72 VAL A O 1
ATOM 586 N N . THR A 1 73 ? -14.007 2.003 7.282 1.00 87.75 73 THR A N 1
ATOM 587 C CA . THR A 1 73 ? -14.397 3.321 6.760 1.00 87.75 73 THR A CA 1
ATOM 588 C C . THR A 1 73 ? -13.688 4.459 7.491 1.00 87.75 73 THR A C 1
ATOM 590 O O . THR A 1 73 ? -13.157 5.356 6.844 1.00 87.75 73 THR A O 1
ATOM 593 N N . ARG A 1 74 ? -13.577 4.380 8.823 1.00 86.81 74 ARG A N 1
ATOM 594 C CA . ARG A 1 74 ? -12.840 5.359 9.637 1.00 86.81 74 ARG A CA 1
ATOM 595 C C . ARG A 1 74 ? -11.338 5.303 9.391 1.00 86.81 74 ARG A C 1
ATOM 597 O O . ARG A 1 74 ? -10.699 6.341 9.291 1.00 86.81 74 ARG A O 1
ATOM 604 N N . ILE A 1 75 ? -10.785 4.102 9.232 1.00 87.81 75 ILE A N 1
ATOM 605 C CA . ILE A 1 75 ? -9.365 3.928 8.896 1.00 87.81 75 ILE A CA 1
ATOM 606 C C . ILE A 1 75 ? -9.055 4.575 7.536 1.00 87.81 75 ILE A C 1
ATOM 608 O O . ILE A 1 75 ? -8.047 5.265 7.403 1.00 87.81 75 ILE A O 1
ATOM 612 N N . ILE A 1 76 ? -9.920 4.389 6.533 1.00 85.00 76 ILE A N 1
ATOM 613 C CA . ILE A 1 76 ? -9.759 5.014 5.212 1.00 85.00 76 ILE A CA 1
ATOM 614 C C . ILE A 1 76 ? -9.821 6.539 5.320 1.00 85.00 76 ILE A C 1
ATOM 616 O O . ILE A 1 76 ? -8.944 7.202 4.771 1.00 85.00 76 ILE A O 1
ATOM 620 N N . GLU A 1 77 ? -10.812 7.090 6.028 1.00 85.69 77 GLU A N 1
ATOM 621 C CA . GLU A 1 77 ? -10.927 8.538 6.258 1.00 85.69 77 GLU A CA 1
ATOM 622 C C . GLU A 1 77 ? -9.642 9.101 6.878 1.00 85.69 77 GLU A C 1
ATOM 624 O O . GLU A 1 77 ? -9.057 10.034 6.330 1.00 85.69 77 GLU A O 1
ATOM 629 N N . ASP A 1 78 ? -9.146 8.489 7.954 1.00 85.00 78 ASP A N 1
ATOM 630 C CA . ASP A 1 78 ? -7.926 8.928 8.635 1.00 85.00 78 ASP A CA 1
ATOM 631 C C . ASP A 1 78 ? -6.697 8.911 7.714 1.00 85.00 78 ASP A C 1
ATOM 633 O O . ASP A 1 78 ? -5.933 9.880 7.672 1.00 85.00 78 ASP A O 1
ATOM 637 N N . GLU A 1 79 ? -6.482 7.814 6.979 1.00 81.94 79 GLU A N 1
ATOM 638 C CA . GLU A 1 79 ? -5.308 7.659 6.110 1.00 81.94 79 GLU A CA 1
ATOM 639 C C . GLU A 1 79 ? -5.379 8.550 4.861 1.00 81.94 79 GLU A C 1
ATOM 641 O O . GLU A 1 79 ? -4.345 9.016 4.371 1.00 81.94 79 GLU A O 1
ATOM 646 N N . TYR A 1 80 ? -6.583 8.808 4.340 1.00 76.81 80 TYR A N 1
ATOM 647 C CA . TYR A 1 80 ? -6.781 9.654 3.163 1.00 76.81 80 TYR A CA 1
ATOM 648 C C . TYR A 1 80 ? -6.712 11.145 3.514 1.00 76.81 80 TYR A C 1
ATOM 650 O O . TYR A 1 80 ? -6.106 11.917 2.770 1.00 76.81 80 TYR A O 1
ATOM 658 N N . ILE A 1 81 ? -7.269 11.547 4.664 1.00 69.38 81 ILE A N 1
ATOM 659 C CA . ILE A 1 81 ? -7.265 12.937 5.143 1.00 69.38 81 ILE A CA 1
ATOM 660 C C . ILE A 1 81 ? -5.860 13.351 5.585 1.00 69.38 81 ILE A C 1
ATOM 662 O O . ILE A 1 81 ? -5.385 14.399 5.150 1.00 69.38 81 ILE A O 1
ATOM 666 N N . LYS A 1 82 ? -5.140 12.529 6.367 1.00 63.16 82 LYS A N 1
ATOM 667 C CA . LYS A 1 82 ? -3.778 12.874 6.831 1.00 63.16 82 LYS A CA 1
ATOM 668 C C . LYS A 1 82 ? -2.822 13.201 5.680 1.00 63.16 82 LYS A C 1
ATOM 670 O O . LYS A 1 82 ? -2.031 14.129 5.790 1.00 63.16 82 LYS A O 1
ATOM 675 N N . LYS A 1 83 ? -2.939 12.510 4.541 1.00 58.94 83 LYS A N 1
ATOM 676 C CA . LYS A 1 83 ? -2.071 12.744 3.374 1.00 58.94 83 LYS A CA 1
ATOM 677 C C . LYS A 1 83 ? -2.403 13.983 2.537 1.00 58.94 83 LYS A C 1
ATOM 679 O O . LYS A 1 83 ? -1.597 14.327 1.677 1.00 58.94 83 LYS A O 1
ATOM 684 N N . GLN A 1 84 ? -3.549 14.635 2.740 1.00 54.81 84 GLN A N 1
ATOM 685 C CA . GLN A 1 84 ? -3.874 15.894 2.049 1.00 54.8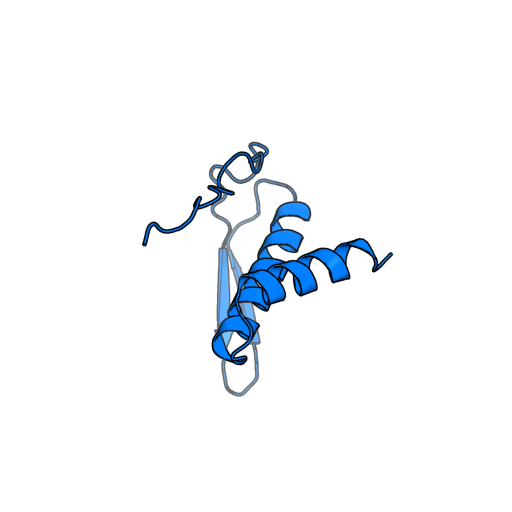1 84 GLN A CA 1
ATOM 686 C C . GLN A 1 84 ? -3.256 17.122 2.738 1.00 54.81 84 GLN A C 1
ATOM 688 O O . GLN A 1 84 ? -3.179 18.177 2.120 1.00 54.81 84 GLN A O 1
ATOM 693 N N . PHE A 1 85 ? -2.798 16.989 3.989 1.00 49.62 85 PHE A N 1
ATOM 694 C CA . PHE A 1 85 ? -2.310 18.110 4.806 1.00 49.62 85 PHE A CA 1
ATOM 695 C C . PHE A 1 85 ? -0.812 18.051 5.144 1.00 49.62 85 PHE A C 1
ATOM 697 O O . PHE A 1 85 ? -0.299 18.953 5.799 1.00 49.62 85 PHE A O 1
ATOM 704 N N . GLU A 1 86 ? -0.096 17.028 4.682 1.00 51.03 86 GLU A N 1
ATOM 705 C CA . GLU A 1 86 ? 1.368 16.971 4.741 1.00 51.03 86 GLU A CA 1
ATOM 706 C C . GLU A 1 86 ? 1.936 17.631 3.468 1.00 51.03 86 GLU A C 1
ATOM 708 O O . GLU A 1 86 ? 2.119 16.968 2.443 1.00 51.03 86 GLU A O 1
ATOM 713 N N . HIS A 1 87 ? 2.128 18.956 3.523 1.00 41.28 87 HIS A N 1
ATOM 714 C CA . HIS A 1 87 ? 2.807 19.769 2.504 1.00 41.28 87 HIS A CA 1
ATOM 715 C C . HIS A 1 87 ? 4.296 19.932 2.811 1.00 41.28 87 HIS A C 1
ATOM 717 O O . HIS A 1 87 ? 4.620 20.260 3.975 1.00 41.28 87 HIS A O 1
#